Protein AF-A0A1H3R1T9-F1 (afdb_monomer)

Nearest PDB structures (foldseek):
  7zrz-assembly1_AP1  TM=3.290E-01  e=3.024E-01  Homo sapiens
  5iwe-assembly1_A-2  TM=3.105E-01  e=9.163E-01  Pseudomonas fluorescens
  1fw6-assembly1_B  TM=5.362E-01  e=6.074E+00  Thermus aquaticus
  8hmz-assembly1_B  TM=3.504E-01  e=2.964E+00  Homo sapiens
  8hmy-assembly1_B  TM=3.450E-01  e=3.164E+00  Homo sapiens

Foldseek 3Di:
DDQDDDWEWEWDAPPPQAIFTATPNRTDPDHDNYRVVRQVVQVVVQVVSCVVPVGKYWYWYQDPVRDIDTQEIDHDPVVVVVVVVVCVVPDDPPHYDDPDDDPDPDDDD

Sequence (109 aa):
MVTPPGAVYDVVNHGSLGWRIRLNDEDEPRYFPNREGCVAEAAARARHQHALTGQPTEVWAPGYDGVRQCVVRYMKPSDLDELLRRGTSHFQLLGVSYADGPLFLNAQG

Radius of gyration: 15.88 Å; Cα contacts (8 Å, |Δi|>4): 161; chains: 1; bounding box: 28×39×57 Å

Mean predicted aligned error: 10.98 Å

pLDDT: mean 76.79, std 20.86, range [32.16, 95.5]

Secondary structure (DSSP, 8-state):
-PPP--EEEEEEE-GGG-EEEEETTEEEEEEESSHHHHHHHHHHHHHHHHHHH---EEEEEE-TTS-EEEEEEE--HHHHHHHHHHHTTS---TT---S---S------

Solvent-accessible surface area (backbone atoms only — not comparable to full-atom values): 6581 Å² total; per-residue (Å²): 134,88,78,77,90,41,61,39,32,36,44,44,80,57,68,94,69,25,16,28,47,21,51,72,88,41,76,53,93,62,66,26,90,40,66,66,63,33,48,52,52,41,46,53,49,36,51,49,50,25,73,75,68,70,44,40,18,35,26,33,32,62,42,97,86,65,50,76,38,58,65,38,47,50,66,52,72,70,58,47,54,53,49,51,66,63,35,75,80,55,90,81,83,81,42,82,52,80,93,69,76,75,97,73,85,78,91,83,135

Structure (mmCIF, N/CA/C/O backbone):
data_AF-A0A1H3R1T9-F1
#
_entry.id   AF-A0A1H3R1T9-F1
#
loop_
_atom_site.group_PDB
_atom_site.id
_atom_site.type_symbol
_atom_site.label_atom_id
_atom_site.label_alt_id
_atom_site.label_comp_id
_atom_site.label_asym_id
_atom_site.label_entity_id
_atom_site.label_seq_id
_atom_site.pdbx_PDB_ins_code
_atom_site.Cartn_x
_atom_site.Cartn_y
_atom_site.Cartn_z
_atom_site.occupancy
_atom_site.B_iso_or_equiv
_atom_site.auth_seq_id
_atom_site.auth_comp_id
_atom_site.auth_asym_id
_atom_site.auth_atom_id
_atom_site.pdbx_PDB_model_num
ATOM 1 N N . MET A 1 1 ? -10.706 -18.303 9.552 1.00 32.16 1 MET A N 1
ATOM 2 C CA . MET A 1 1 ? -11.590 -17.118 9.508 1.00 32.16 1 MET A CA 1
ATOM 3 C C . MET A 1 1 ? -10.782 -15.979 8.901 1.00 32.16 1 MET A C 1
ATOM 5 O O . MET A 1 1 ? -9.766 -15.612 9.478 1.00 32.16 1 MET A O 1
ATOM 9 N N . VAL A 1 2 ? -11.151 -15.547 7.693 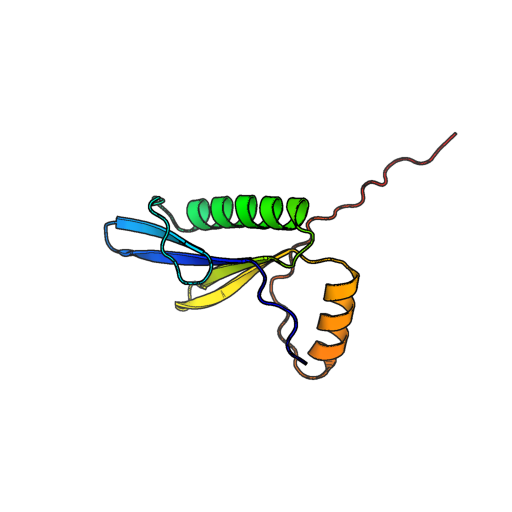1.00 41.09 2 VAL A N 1
ATOM 10 C CA . VAL A 1 2 ? -10.483 -14.499 6.899 1.00 41.09 2 VAL A CA 1
ATOM 11 C C . VAL A 1 2 ? -10.801 -13.135 7.524 1.00 41.09 2 VAL A C 1
ATOM 13 O O . VAL A 1 2 ? -11.971 -12.791 7.655 1.00 41.09 2 VAL A O 1
ATOM 16 N N . THR A 1 3 ? -9.780 -12.405 7.973 1.00 41.78 3 THR A N 1
ATOM 17 C CA . THR A 1 3 ? -9.890 -11.018 8.474 1.00 41.78 3 THR A CA 1
ATOM 18 C C . THR A 1 3 ? -9.976 -10.071 7.255 1.00 41.78 3 THR A C 1
ATOM 20 O O . THR A 1 3 ? -9.376 -10.399 6.231 1.00 41.78 3 THR A O 1
ATOM 23 N N . PRO A 1 4 ? -10.761 -8.972 7.295 1.00 49.16 4 PRO A N 1
ATOM 24 C CA . PRO A 1 4 ? -11.332 -8.339 6.103 1.00 49.16 4 PRO A CA 1
ATOM 25 C C . PRO A 1 4 ? -10.282 -7.677 5.199 1.00 49.16 4 PRO A C 1
ATOM 27 O O . PRO A 1 4 ? -9.251 -7.229 5.705 1.00 49.16 4 PRO A O 1
ATOM 30 N N . PRO A 1 5 ? -10.558 -7.564 3.883 1.00 61.09 5 PRO A N 1
ATOM 31 C CA . PRO A 1 5 ? -9.683 -6.880 2.946 1.00 61.09 5 PRO A CA 1
ATOM 32 C C . PRO A 1 5 ? -9.693 -5.388 3.275 1.00 61.09 5 PRO A C 1
ATOM 34 O O . PRO A 1 5 ? -10.625 -4.651 2.952 1.00 61.09 5 PRO A O 1
ATOM 37 N N . GLY A 1 6 ? -8.656 -4.969 3.989 1.00 71.50 6 GLY A N 1
ATOM 38 C CA . GLY A 1 6 ? -8.288 -3.573 4.111 1.00 71.50 6 GLY A CA 1
ATOM 39 C C . GLY A 1 6 ? -7.939 -2.963 2.755 1.00 71.50 6 GLY A C 1
ATOM 40 O O . GLY A 1 6 ? -7.858 -3.658 1.744 1.00 71.50 6 GLY A O 1
ATOM 41 N N . ALA A 1 7 ? -7.685 -1.657 2.732 1.00 84.88 7 ALA A N 1
ATOM 42 C CA . ALA A 1 7 ? -7.107 -1.037 1.546 1.00 84.88 7 ALA A CA 1
ATOM 43 C C . ALA A 1 7 ? -5.663 -1.534 1.358 1.00 84.88 7 ALA A C 1
ATOM 45 O O . ALA A 1 7 ? -4.823 -1.344 2.245 1.00 84.88 7 ALA A O 1
ATOM 46 N N . VAL A 1 8 ? -5.389 -2.158 0.212 1.00 90.94 8 VAL A N 1
ATOM 47 C CA . VAL A 1 8 ? -4.055 -2.623 -0.181 1.00 90.94 8 VAL A CA 1
ATOM 48 C C . VAL A 1 8 ? -3.501 -1.671 -1.230 1.00 90.94 8 VAL A C 1
ATOM 50 O O . VAL A 1 8 ? -4.031 -1.576 -2.336 1.00 90.94 8 VAL A O 1
ATOM 53 N N . TYR A 1 9 ? -2.430 -0.972 -0.870 1.00 92.56 9 TYR A N 1
ATOM 54 C CA . TYR A 1 9 ? -1.690 -0.082 -1.753 1.00 92.56 9 TYR A CA 1
ATOM 55 C C . TYR A 1 9 ? -0.444 -0.802 -2.270 1.00 92.56 9 TYR A C 1
ATOM 57 O O . TYR A 1 9 ? 0.545 -0.974 -1.561 1.00 92.56 9 TYR A O 1
ATOM 65 N N . ASP A 1 10 ? -0.489 -1.205 -3.526 1.00 94.06 10 ASP A N 1
ATOM 66 C CA . ASP A 1 10 ? 0.602 -1.826 -4.259 1.00 94.06 10 ASP A CA 1
ATOM 67 C C . ASP A 1 10 ? 1.458 -0.762 -4.954 1.00 94.06 10 ASP A C 1
ATOM 69 O O . ASP A 1 10 ? 0.984 -0.005 -5.796 1.00 94.06 10 ASP A O 1
ATOM 73 N N . VAL A 1 11 ? 2.754 -0.736 -4.665 1.00 93.75 11 VAL A N 1
ATOM 74 C CA . VAL A 1 11 ? 3.735 0.060 -5.404 1.00 93.75 11 VAL A CA 1
ATOM 75 C C . VAL A 1 11 ? 4.283 -0.777 -6.551 1.00 93.75 11 VAL A C 1
ATOM 77 O O . VAL A 1 11 ? 4.950 -1.790 -6.341 1.00 93.75 11 VAL A O 1
ATOM 80 N N . VAL A 1 12 ? 4.027 -0.339 -7.779 1.00 93.19 12 VAL A N 1
ATOM 81 C CA . VAL A 1 12 ? 4.382 -1.054 -9.009 1.00 93.19 12 VAL A CA 1
ATOM 82 C C . VAL A 1 12 ? 5.302 -0.220 -9.898 1.00 93.19 12 VAL A C 1
ATOM 84 O O . VAL A 1 12 ? 5.211 1.006 -9.945 1.00 93.19 12 VAL A O 1
ATOM 87 N N . ASN A 1 13 ? 6.203 -0.895 -10.611 1.00 91.19 13 ASN A N 1
ATOM 88 C CA . ASN A 1 13 ? 7.088 -0.282 -11.599 1.00 91.19 13 ASN A CA 1
ATOM 89 C C . ASN A 1 13 ? 6.494 -0.475 -13.006 1.00 91.19 13 ASN A C 1
ATOM 91 O O . ASN A 1 13 ? 6.163 -1.595 -13.388 1.00 91.19 13 ASN A O 1
ATOM 95 N N . HIS A 1 14 ? 6.370 0.614 -13.764 1.00 90.06 14 HIS A N 1
ATOM 96 C CA . HIS A 1 14 ? 5.851 0.669 -15.135 1.00 90.06 14 HIS A CA 1
ATOM 97 C C . HIS A 1 14 ? 6.940 1.008 -16.168 1.00 90.06 14 HIS A C 1
ATOM 99 O O . HIS A 1 14 ? 6.693 1.678 -17.174 1.00 90.06 14 HIS A O 1
ATOM 105 N N . GLY A 1 15 ? 8.168 0.551 -15.928 1.00 87.00 15 GLY A N 1
ATOM 106 C CA . GLY A 1 15 ? 9.305 0.754 -16.817 1.00 87.00 15 GLY A CA 1
ATOM 107 C C . GLY A 1 15 ? 9.597 2.238 -17.026 1.00 87.00 15 GLY A C 1
ATOM 108 O O . GLY A 1 15 ? 9.826 2.980 -16.071 1.00 87.00 15 GLY A O 1
ATOM 109 N N . SER A 1 16 ? 9.562 2.684 -18.284 1.00 86.94 16 SER A N 1
ATOM 110 C CA . SER A 1 16 ? 9.865 4.069 -18.672 1.00 86.94 16 SER A CA 1
ATOM 111 C C . SER A 1 16 ? 8.866 5.104 -18.150 1.00 86.94 16 SER A C 1
ATOM 113 O O . SER A 1 16 ? 9.185 6.288 -18.137 1.00 86.94 16 SER A O 1
ATOM 115 N N . LEU A 1 17 ? 7.669 4.684 -17.725 1.00 84.19 17 LEU A N 1
ATOM 116 C CA . LEU A 1 17 ? 6.670 5.578 -17.126 1.00 84.19 17 LEU A CA 1
ATOM 117 C C . LEU A 1 17 ? 6.939 5.848 -15.636 1.00 84.19 17 LEU A C 1
ATOM 119 O O . LEU A 1 17 ? 6.335 6.746 -15.056 1.00 84.19 17 LEU A O 1
ATOM 123 N N . GLY A 1 18 ? 7.855 5.097 -15.017 1.00 92.06 18 GLY A N 1
ATOM 124 C CA . GLY A 1 18 ? 8.210 5.233 -13.609 1.00 92.06 18 GLY A CA 1
ATOM 125 C C . GLY A 1 18 ? 7.378 4.342 -12.689 1.00 92.06 18 GLY A C 1
ATOM 126 O O . GLY A 1 18 ? 6.975 3.237 -13.048 1.00 92.06 18 GLY A O 1
ATOM 127 N N . TRP A 1 19 ? 7.163 4.809 -11.465 1.00 94.44 19 TRP A N 1
ATOM 128 C CA . TRP A 1 19 ? 6.508 4.079 -10.382 1.00 94.44 19 T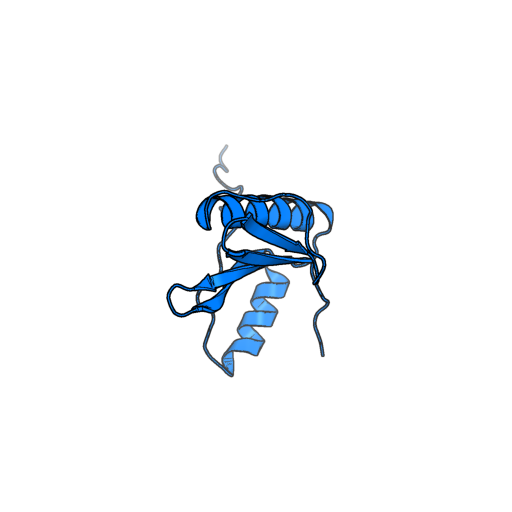RP A CA 1
ATOM 129 C C . TRP A 1 19 ? 5.068 4.527 -10.199 1.00 94.44 19 TRP A C 1
ATOM 131 O O . TRP A 1 19 ? 4.720 5.654 -10.532 1.00 94.44 19 TRP A O 1
ATOM 141 N N . ARG A 1 20 ? 4.218 3.661 -9.658 1.00 94.69 20 ARG A N 1
ATOM 142 C CA . ARG A 1 20 ? 2.789 3.936 -9.521 1.00 94.69 20 ARG A CA 1
ATOM 143 C C . ARG A 1 20 ? 2.183 3.193 -8.347 1.00 94.69 20 ARG A C 1
ATOM 145 O O . ARG A 1 20 ? 2.725 2.177 -7.920 1.00 94.69 20 ARG A O 1
ATOM 152 N N . ILE A 1 21 ? 1.071 3.719 -7.850 1.00 95.44 21 ILE A N 1
ATOM 153 C CA . ILE A 1 21 ? 0.263 3.092 -6.811 1.00 95.44 21 ILE A CA 1
ATOM 154 C C . ILE A 1 21 ? -0.897 2.362 -7.484 1.00 95.44 21 ILE A C 1
ATOM 156 O O . ILE A 1 21 ? -1.523 2.881 -8.407 1.00 95.44 21 ILE A O 1
ATOM 160 N N . ARG A 1 22 ? -1.181 1.160 -7.012 1.00 94.25 22 ARG A N 1
ATOM 161 C CA . ARG A 1 22 ? -2.356 0.372 -7.346 1.00 94.25 22 ARG A CA 1
ATOM 162 C C . ARG A 1 22 ? -3.131 0.137 -6.059 1.00 94.25 22 ARG A C 1
ATOM 164 O O . ARG A 1 22 ? -2.560 -0.336 -5.086 1.00 94.25 22 ARG A O 1
ATOM 171 N N . LEU A 1 23 ? -4.401 0.504 -6.029 1.00 91.56 23 LEU A N 1
ATOM 172 C CA . LEU A 1 23 ? -5.264 0.332 -4.868 1.00 91.56 23 LEU A CA 1
ATOM 173 C C . LEU A 1 23 ? -6.223 -0.822 -5.146 1.00 91.56 23 LEU A C 1
ATOM 175 O O . LEU A 1 23 ? -7.021 -0.723 -6.068 1.00 91.56 23 LEU A O 1
ATOM 179 N N . ASN A 1 24 ? -6.167 -1.895 -4.355 1.00 88.62 24 ASN A N 1
ATOM 180 C CA . ASN A 1 24 ? -7.050 -3.063 -4.505 1.00 88.62 24 ASN A CA 1
ATOM 181 C C . ASN A 1 24 ? -7.124 -3.577 -5.957 1.00 88.62 24 ASN A C 1
ATOM 183 O O . ASN A 1 24 ? -8.202 -3.734 -6.520 1.00 88.62 24 ASN A O 1
ATOM 187 N N . ASP A 1 25 ? -5.959 -3.788 -6.566 1.00 83.69 25 ASP A N 1
ATOM 188 C CA . ASP A 1 25 ? -5.786 -4.202 -7.963 1.00 83.69 25 ASP A CA 1
ATOM 189 C C . ASP A 1 25 ? -6.140 -3.169 -9.050 1.00 83.69 25 ASP A C 1
ATOM 191 O O . ASP A 1 25 ? -5.888 -3.414 -10.232 1.00 83.69 25 ASP A O 1
ATOM 195 N N . GLU A 1 26 ? -6.599 -1.974 -8.675 1.00 87.31 26 GLU A N 1
ATOM 196 C CA . GLU A 1 26 ? -6.871 -0.884 -9.610 1.00 87.31 26 GLU A CA 1
ATOM 197 C C . GLU A 1 26 ? -5.701 0.091 -9.704 1.00 87.31 26 GLU A C 1
ATOM 199 O O . GLU A 1 26 ? -5.225 0.659 -8.720 1.00 87.31 26 GLU A O 1
ATOM 204 N N . ASP A 1 27 ? -5.218 0.287 -10.924 1.00 88.50 27 ASP A N 1
ATOM 205 C CA . ASP A 1 27 ? -4.106 1.177 -11.201 1.00 88.50 27 ASP A CA 1
ATOM 206 C C . ASP A 1 27 ? -4.518 2.651 -11.097 1.00 88.50 27 ASP A C 1
ATOM 208 O O . ASP A 1 27 ? -5.393 3.124 -11.826 1.00 88.50 27 ASP A O 1
ATOM 212 N N . GLU A 1 28 ? -3.823 3.420 -10.261 1.00 89.31 28 GLU A N 1
ATOM 213 C CA . GLU A 1 28 ? -4.062 4.856 -10.185 1.00 89.31 28 GLU A CA 1
ATOM 214 C C . GLU A 1 28 ? -3.476 5.611 -11.394 1.00 89.31 28 GLU A C 1
ATOM 216 O O . GLU A 1 28 ? -2.558 5.131 -12.060 1.00 89.31 28 GLU A O 1
ATOM 221 N N . PRO A 1 29 ? -3.949 6.833 -11.698 1.00 85.62 29 PRO A N 1
ATOM 222 C CA . PRO A 1 29 ? -3.442 7.604 -12.835 1.00 85.62 29 PRO A CA 1
ATOM 223 C C . PRO A 1 29 ? -2.071 8.262 -12.592 1.00 85.62 29 PRO A C 1
ATOM 225 O O . PRO A 1 29 ? -1.416 8.678 -13.548 1.00 85.62 29 PRO A O 1
ATOM 228 N N . ARG A 1 30 ? -1.632 8.411 -11.334 1.00 92.06 30 ARG A N 1
ATOM 229 C CA . ARG A 1 30 ? -0.440 9.201 -10.983 1.00 92.06 30 ARG A CA 1
ATOM 230 C C . ARG A 1 30 ? 0.837 8.365 -11.020 1.00 92.06 30 ARG A C 1
ATOM 232 O O . ARG A 1 30 ? 0.939 7.356 -10.329 1.00 92.06 30 ARG A O 1
ATOM 239 N N . TYR A 1 31 ? 1.839 8.862 -11.741 1.00 93.81 31 TYR A N 1
ATOM 240 C CA . TYR A 1 31 ? 3.187 8.297 -11.764 1.00 93.81 31 TYR A CA 1
ATOM 241 C C . TYR A 1 31 ? 4.146 9.050 -10.834 1.00 93.81 31 TYR A C 1
ATOM 243 O O . TYR A 1 31 ? 3.991 10.246 -10.575 1.00 93.81 31 TYR A O 1
ATOM 251 N N . PHE A 1 32 ? 5.163 8.335 -10.364 1.00 93.69 32 PHE A N 1
ATOM 252 C CA . PHE A 1 32 ? 6.222 8.795 -9.478 1.00 93.69 32 PHE A CA 1
ATOM 253 C C . PHE A 1 32 ? 7.587 8.494 -10.110 1.00 93.69 32 PHE A C 1
ATOM 255 O O . PHE A 1 32 ? 7.767 7.442 -10.724 1.00 93.69 32 PHE A O 1
ATOM 262 N N . PRO A 1 33 ? 8.581 9.380 -9.949 1.00 91.81 33 PRO A N 1
ATOM 263 C CA . PRO A 1 33 ? 9.887 9.212 -10.587 1.00 91.81 33 PRO A CA 1
ATOM 264 C C . PRO A 1 33 ? 10.732 8.091 -9.963 1.00 91.81 33 PRO A C 1
ATOM 266 O O . PRO A 1 33 ? 11.608 7.544 -10.626 1.00 91.81 33 PRO A O 1
ATOM 269 N N . ASN A 1 34 ? 10.493 7.739 -8.697 1.00 93.12 34 ASN A N 1
ATOM 270 C CA . ASN A 1 34 ? 11.258 6.729 -7.966 1.00 93.12 34 ASN A CA 1
ATOM 271 C C . ASN A 1 34 ? 10.370 5.908 -7.016 1.00 93.12 34 ASN A C 1
ATOM 273 O O . ASN A 1 34 ? 9.221 6.266 -6.733 1.00 93.12 34 ASN A O 1
ATOM 277 N N . ARG A 1 35 ? 10.924 4.786 -6.542 1.00 92.25 35 ARG A N 1
ATOM 278 C CA . ARG A 1 35 ? 10.243 3.839 -5.653 1.00 92.25 35 ARG A CA 1
ATOM 279 C C . ARG A 1 35 ? 9.925 4.486 -4.316 1.00 92.25 35 ARG A C 1
ATOM 281 O O . ARG A 1 35 ? 8.822 4.325 -3.810 1.00 92.25 35 ARG A O 1
ATOM 288 N N . GLU A 1 36 ? 10.884 5.212 -3.753 1.00 92.88 36 GLU A N 1
ATOM 289 C CA . GLU A 1 36 ? 10.808 5.796 -2.416 1.00 92.88 36 GLU A CA 1
ATOM 290 C C . GLU A 1 36 ? 9.665 6.807 -2.316 1.00 92.88 36 GLU A C 1
ATOM 292 O O . GLU A 1 36 ? 8.873 6.747 -1.379 1.00 92.88 36 GLU A O 1
ATOM 297 N N . GLY A 1 37 ? 9.528 7.690 -3.307 1.00 93.50 37 GLY A N 1
ATOM 298 C CA . GLY A 1 37 ? 8.447 8.670 -3.371 1.00 93.50 37 GLY A CA 1
ATOM 299 C C . GLY A 1 37 ? 7.079 8.018 -3.550 1.00 93.50 37 GLY A C 1
ATOM 300 O O . GLY A 1 37 ? 6.111 8.445 -2.926 1.00 93.50 37 GLY A O 1
ATOM 301 N N . CYS A 1 38 ? 7.007 6.947 -4.344 1.00 94.56 38 CYS A N 1
ATOM 302 C CA . CYS A 1 38 ? 5.780 6.173 -4.519 1.00 94.56 38 CYS A CA 1
ATOM 303 C C . CYS A 1 38 ? 5.359 5.470 -3.216 1.00 94.56 38 CYS A C 1
ATOM 305 O O . CYS A 1 38 ? 4.204 5.556 -2.806 1.00 94.56 38 CYS A O 1
ATOM 307 N N . VAL A 1 39 ? 6.313 4.839 -2.519 1.00 94.12 39 VAL A N 1
ATOM 308 C CA . VAL A 1 39 ? 6.092 4.209 -1.206 1.00 94.12 39 VAL A CA 1
ATOM 309 C C . VAL A 1 39 ? 5.669 5.241 -0.163 1.00 94.12 39 VAL A C 1
ATOM 311 O O . VAL A 1 39 ? 4.736 4.982 0.591 1.00 94.12 39 VAL A O 1
ATOM 314 N N . ALA A 1 40 ? 6.320 6.405 -0.114 1.00 93.44 40 ALA A N 1
ATOM 315 C CA . ALA A 1 40 ? 5.989 7.459 0.842 1.00 93.44 40 ALA A CA 1
ATOM 316 C C . ALA A 1 40 ? 4.559 7.986 0.642 1.00 93.44 40 ALA A C 1
ATOM 318 O O . ALA A 1 40 ? 3.819 8.144 1.613 1.00 93.44 40 ALA A O 1
ATOM 319 N N . GLU A 1 41 ? 4.145 8.206 -0.608 1.00 95.50 41 GLU A N 1
ATOM 320 C CA . GLU A 1 41 ? 2.769 8.594 -0.921 1.00 95.50 41 GLU A CA 1
ATOM 321 C C . GLU A 1 41 ? 1.776 7.477 -0.560 1.00 95.50 41 GLU A C 1
ATOM 323 O O . GLU A 1 41 ? 0.765 7.747 0.092 1.00 95.50 41 GLU A O 1
ATOM 328 N N . ALA A 1 42 ? 2.065 6.225 -0.932 1.00 94.12 42 ALA A N 1
ATOM 329 C CA . ALA A 1 42 ? 1.221 5.082 -0.588 1.00 94.12 42 ALA A CA 1
ATOM 330 C C . ALA A 1 42 ? 1.051 4.947 0.933 1.00 94.12 42 ALA A C 1
ATOM 332 O O . ALA A 1 42 ? -0.063 4.762 1.415 1.00 94.12 42 ALA A O 1
ATOM 333 N N . ALA A 1 43 ? 2.128 5.131 1.701 1.00 94.12 43 ALA A N 1
ATOM 334 C CA . ALA A 1 43 ? 2.099 5.123 3.159 1.00 94.12 43 ALA A CA 1
ATOM 335 C C . ALA A 1 43 ? 1.274 6.280 3.736 1.00 94.12 43 ALA A C 1
ATOM 337 O O . ALA A 1 43 ? 0.462 6.060 4.634 1.00 94.12 43 ALA A O 1
ATOM 338 N N . ALA A 1 44 ? 1.416 7.499 3.206 1.00 94.00 44 ALA A N 1
ATOM 339 C CA . ALA A 1 44 ? 0.614 8.640 3.642 1.00 94.00 44 ALA A CA 1
ATOM 340 C C . ALA A 1 44 ? -0.891 8.399 3.423 1.00 94.00 44 ALA A C 1
ATOM 342 O O . ALA A 1 44 ? -1.703 8.686 4.307 1.00 94.00 44 ALA A O 1
ATOM 343 N N . ARG A 1 45 ? -1.262 7.815 2.279 1.00 93.00 45 ARG A N 1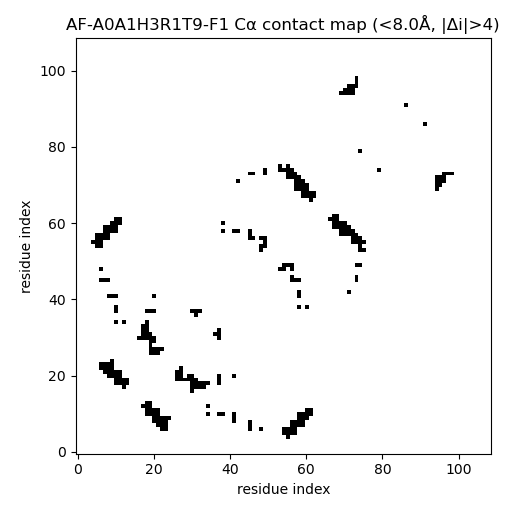
ATOM 344 C CA . ARG A 1 45 ? -2.655 7.481 1.951 1.00 93.00 45 ARG A CA 1
ATOM 345 C C . ARG A 1 45 ? -3.193 6.334 2.787 1.00 93.00 45 ARG A C 1
ATOM 347 O O . ARG A 1 45 ? -4.280 6.466 3.338 1.00 93.00 45 ARG A O 1
ATOM 354 N N . ALA A 1 46 ? -2.419 5.265 2.946 1.00 91.62 46 ALA A N 1
ATOM 355 C CA . ALA A 1 46 ? -2.770 4.146 3.811 1.00 91.62 46 ALA A CA 1
ATOM 356 C C . ALA A 1 46 ? -3.011 4.621 5.253 1.00 91.62 46 ALA A C 1
ATOM 358 O O . ALA A 1 46 ? -4.045 4.313 5.844 1.00 91.62 46 ALA A O 1
ATOM 359 N N . ARG A 1 47 ? -2.132 5.481 5.784 1.00 92.94 47 ARG A N 1
ATOM 360 C CA . ARG A 1 47 ? -2.306 6.091 7.109 1.00 92.94 47 ARG A CA 1
ATOM 361 C C . ARG A 1 47 ? -3.602 6.890 7.201 1.00 92.94 47 ARG A C 1
ATOM 363 O O . ARG A 1 47 ? -4.336 6.746 8.175 1.00 92.94 47 ARG A O 1
ATOM 370 N N . HIS A 1 48 ? -3.873 7.742 6.214 1.00 91.62 48 HIS A N 1
ATOM 371 C CA . HIS A 1 48 ? -5.084 8.559 6.196 1.00 91.62 48 HIS A CA 1
ATOM 372 C C . HIS A 1 48 ? -6.349 7.693 6.131 1.00 91.62 48 HIS A C 1
ATOM 374 O O . HIS A 1 48 ? -7.274 7.893 6.914 1.00 91.62 48 HIS A O 1
ATOM 380 N N . GLN A 1 49 ? -6.355 6.677 5.270 1.00 90.12 49 GLN A N 1
ATOM 381 C CA . GLN A 1 49 ? -7.455 5.727 5.132 1.00 90.12 49 GLN A CA 1
ATOM 382 C C . GLN A 1 49 ? -7.700 4.944 6.427 1.00 90.12 49 GLN A C 1
ATOM 384 O O . GLN A 1 49 ? -8.849 4.786 6.846 1.00 90.12 49 GLN A O 1
ATOM 389 N N . HIS A 1 50 ? -6.635 4.497 7.098 1.00 91.25 50 HIS A N 1
ATOM 390 C CA . HIS A 1 50 ? -6.736 3.857 8.407 1.00 91.25 50 HIS A CA 1
ATOM 391 C C . HIS A 1 50 ? -7.319 4.808 9.457 1.00 91.25 50 HIS A C 1
ATOM 393 O O . HIS A 1 50 ? -8.242 4.431 10.172 1.00 91.25 50 HIS A O 1
ATOM 399 N N . ALA A 1 51 ? -6.841 6.054 9.516 1.00 88.69 51 ALA A N 1
ATOM 400 C CA . ALA A 1 51 ? -7.342 7.051 10.459 1.00 88.69 51 ALA A CA 1
ATOM 401 C C . ALA A 1 51 ? -8.832 7.376 10.244 1.00 88.69 51 ALA A C 1
ATOM 403 O O . ALA A 1 51 ? -9.557 7.587 11.212 1.00 88.69 51 ALA A O 1
ATOM 404 N N . LEU A 1 52 ? -9.298 7.389 8.990 1.00 89.94 52 LEU A N 1
ATOM 405 C CA . LEU A 1 52 ? -10.697 7.655 8.648 1.00 89.94 52 LEU A CA 1
ATOM 406 C C . LEU A 1 52 ? -11.628 6.472 8.932 1.00 89.94 52 LEU A C 1
ATOM 408 O O . LEU A 1 52 ? -12.745 6.660 9.405 1.00 89.94 52 LEU A O 1
ATOM 412 N N . THR A 1 53 ? -11.199 5.255 8.597 1.00 88.44 53 THR A N 1
ATOM 413 C CA . THR A 1 53 ? -12.083 4.075 8.580 1.00 88.44 53 THR A CA 1
ATOM 414 C C . THR A 1 53 ? -11.890 3.154 9.781 1.00 88.44 53 THR A C 1
ATOM 416 O O . THR A 1 53 ? -12.735 2.303 10.061 1.00 88.44 53 THR A O 1
ATOM 419 N N . GLY A 1 54 ? -10.751 3.267 10.466 1.00 86.00 54 GLY A N 1
ATOM 420 C CA . GLY A 1 54 ? -10.293 2.312 11.468 1.00 86.00 54 GLY A CA 1
ATOM 421 C C . GLY A 1 54 ? -10.030 0.908 10.915 1.00 86.00 54 GLY A C 1
ATOM 422 O O . GLY A 1 54 ? -9.803 -0.002 11.712 1.00 86.00 54 GLY A O 1
ATOM 423 N N . GLN A 1 55 ? -10.092 0.702 9.594 1.00 87.56 55 GLN A N 1
ATOM 424 C CA . GLN A 1 55 ? -9.826 -0.588 8.960 1.00 87.56 55 GLN A CA 1
ATOM 425 C C . GLN A 1 55 ? -8.323 -0.772 8.740 1.00 87.56 55 GLN A C 1
ATOM 427 O O . GLN A 1 55 ? -7.624 0.222 8.512 1.00 87.56 55 GLN A O 1
ATOM 432 N N . PRO A 1 56 ? -7.801 -2.008 8.788 1.00 87.62 56 PRO A N 1
ATOM 433 C CA . PRO A 1 56 ? -6.412 -2.270 8.443 1.00 87.62 56 PRO A CA 1
ATOM 434 C C . PRO A 1 56 ? -6.078 -1.754 7.040 1.00 87.62 56 PRO A C 1
ATOM 436 O O . PRO A 1 56 ? -6.915 -1.787 6.139 1.00 87.62 56 PRO A O 1
ATOM 439 N N . THR A 1 57 ? -4.856 -1.273 6.849 1.00 90.88 57 THR A N 1
ATOM 440 C CA . THR A 1 57 ? -4.353 -0.880 5.528 1.00 90.88 57 THR A CA 1
ATOM 441 C C . THR A 1 57 ? -2.912 -1.326 5.373 1.00 90.88 57 THR A C 1
ATOM 443 O O . THR A 1 57 ? -2.153 -1.385 6.345 1.00 90.88 57 THR A O 1
ATOM 446 N N . GLU A 1 58 ? -2.535 -1.664 4.147 1.00 91.94 58 GLU A N 1
ATOM 447 C CA . GLU A 1 58 ? -1.228 -2.236 3.847 1.00 91.94 58 GLU A CA 1
ATOM 448 C C . GLU A 1 58 ? -0.592 -1.531 2.663 1.00 91.94 58 GLU A C 1
ATOM 450 O O . GLU A 1 58 ? -1.272 -1.163 1.707 1.00 91.94 58 GLU A O 1
ATOM 455 N N . VAL A 1 59 ? 0.727 -1.383 2.722 1.00 92.94 59 VAL A N 1
ATOM 456 C CA . VAL A 1 59 ? 1.538 -0.941 1.595 1.00 92.94 59 VAL A CA 1
ATOM 457 C C . VAL A 1 59 ? 2.497 -2.055 1.234 1.00 92.94 59 VAL A C 1
ATOM 459 O O . VAL A 1 59 ? 3.323 -2.480 2.048 1.00 92.94 59 VAL A O 1
ATOM 462 N N . TRP A 1 60 ? 2.410 -2.491 -0.012 1.00 93.50 60 TRP A N 1
ATOM 463 C CA . TRP A 1 60 ? 3.258 -3.519 -0.583 1.00 93.50 60 TRP A CA 1
ATOM 464 C C . TRP A 1 60 ? 4.150 -2.902 -1.643 1.00 93.50 60 TRP A C 1
ATOM 466 O O . TRP A 1 60 ? 3.721 -2.073 -2.438 1.00 93.50 60 TRP A O 1
ATOM 476 N N . ALA A 1 61 ? 5.415 -3.296 -1.656 1.00 92.81 61 ALA A N 1
ATOM 477 C CA . ALA A 1 61 ? 6.362 -2.839 -2.658 1.00 92.81 61 ALA A CA 1
ATOM 478 C C . ALA A 1 61 ? 7.316 -3.977 -3.033 1.00 92.81 61 ALA A C 1
ATOM 480 O O . ALA A 1 61 ? 7.602 -4.839 -2.197 1.00 92.81 61 ALA A O 1
ATOM 481 N N . PRO A 1 62 ? 7.851 -3.996 -4.265 1.00 90.38 62 PRO A N 1
ATOM 482 C CA . PRO A 1 62 ? 8.921 -4.916 -4.616 1.00 90.38 62 PRO A CA 1
ATOM 483 C C . PRO A 1 62 ? 10.153 -4.617 -3.757 1.00 90.38 62 PRO A C 1
ATOM 485 O O . PRO A 1 62 ? 10.555 -3.455 -3.615 1.00 90.38 62 PRO A O 1
ATOM 488 N N . GLY A 1 63 ? 10.725 -5.655 -3.156 1.00 85.75 63 GLY A N 1
ATOM 489 C CA . GLY A 1 63 ? 12.042 -5.635 -2.537 1.00 85.75 63 GLY A CA 1
ATOM 490 C C . GLY A 1 63 ? 13.151 -5.554 -3.587 1.00 85.75 63 GLY A C 1
ATOM 491 O O . GLY A 1 63 ? 12.903 -5.633 -4.792 1.00 85.75 63 GLY A O 1
ATOM 492 N N . TYR A 1 64 ? 14.395 -5.393 -3.132 1.00 79.00 64 TYR A N 1
ATOM 493 C CA . TYR 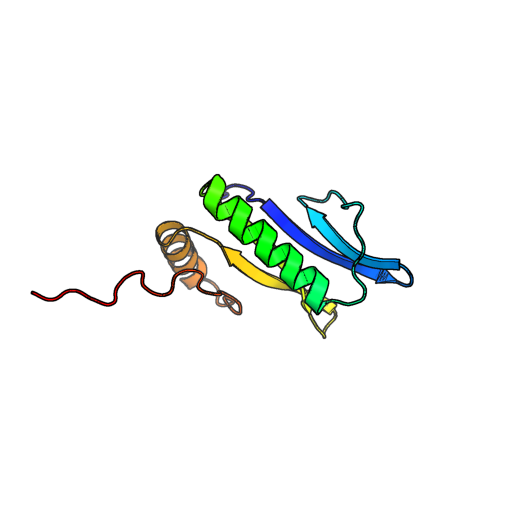A 1 64 ? 15.568 -5.386 -4.017 1.00 79.00 64 TYR A CA 1
ATOM 494 C C . TYR A 1 64 ? 15.799 -6.734 -4.719 1.00 79.00 64 TYR A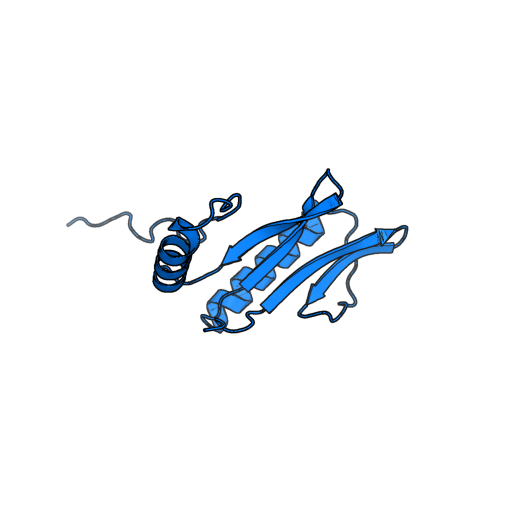 C 1
ATOM 496 O O . TYR A 1 64 ? 16.400 -6.780 -5.785 1.00 79.00 64 TYR A O 1
ATOM 504 N N . ASP A 1 65 ? 15.292 -7.815 -4.131 1.00 84.62 65 ASP A N 1
ATOM 505 C CA . ASP A 1 65 ? 15.264 -9.177 -4.668 1.00 84.62 65 ASP A CA 1
ATOM 506 C C . ASP A 1 65 ? 14.112 -9.414 -5.665 1.00 84.62 65 ASP A C 1
ATOM 508 O O . ASP A 1 65 ? 13.961 -10.513 -6.193 1.00 84.62 65 ASP A O 1
ATOM 512 N N . GLY A 1 66 ? 13.281 -8.396 -5.918 1.00 76.44 66 GLY A N 1
ATOM 513 C CA . GLY A 1 66 ? 12.083 -8.496 -6.751 1.00 76.44 66 GLY A CA 1
ATOM 514 C C . GLY A 1 66 ? 10.897 -9.17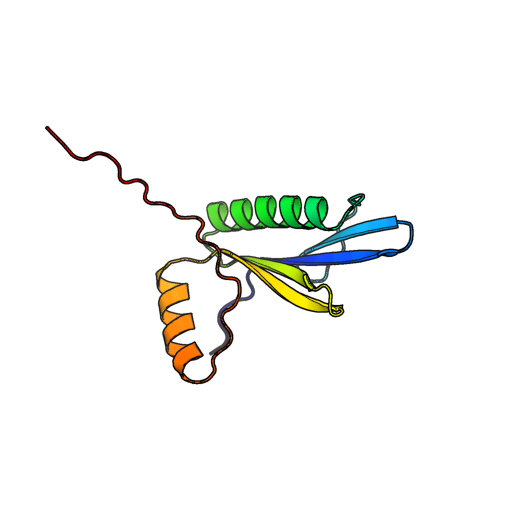1 -6.057 1.00 76.44 66 GLY A C 1
ATOM 515 O O . GLY A 1 66 ? 9.807 -9.217 -6.631 1.00 76.44 66 GLY A O 1
ATOM 516 N N . VAL A 1 67 ? 11.061 -9.649 -4.820 1.00 85.44 67 VAL A N 1
ATOM 517 C CA . VAL A 1 67 ? 9.978 -10.261 -4.048 1.00 85.44 67 VAL A CA 1
ATOM 518 C C . VAL A 1 67 ? 9.098 -9.155 -3.482 1.00 85.44 67 VAL A C 1
ATOM 520 O O . VAL A 1 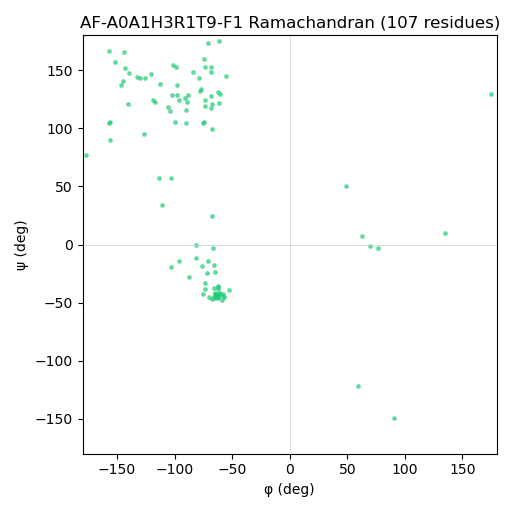67 ? 9.584 -8.177 -2.917 1.00 85.44 67 VAL A O 1
ATOM 523 N N . ARG A 1 68 ? 7.777 -9.283 -3.629 1.00 84.50 68 ARG A N 1
ATOM 524 C CA . ARG A 1 68 ? 6.836 -8.339 -3.017 1.00 84.50 68 ARG A CA 1
ATOM 525 C C . ARG A 1 68 ? 6.847 -8.495 -1.502 1.00 84.50 68 ARG A C 1
ATOM 527 O O . ARG A 1 68 ? 6.660 -9.594 -0.987 1.00 84.50 68 ARG A O 1
ATOM 534 N N . GLN A 1 69 ? 7.027 -7.383 -0.802 1.00 88.88 69 GLN A N 1
ATOM 535 C CA . GLN A 1 69 ? 7.084 -7.344 0.654 1.00 88.88 69 GLN A CA 1
ATOM 536 C C . GLN A 1 69 ? 6.138 -6.266 1.184 1.00 88.88 69 GLN A C 1
ATOM 538 O O . GLN A 1 69 ? 5.993 -5.195 0.585 1.00 88.88 69 GLN A O 1
ATOM 543 N N . CYS A 1 70 ? 5.500 -6.552 2.317 1.00 89.19 70 CYS A N 1
ATOM 544 C CA . CYS A 1 70 ? 4.702 -5.581 3.053 1.00 89.19 70 CYS A CA 1
ATOM 545 C C . CYS A 1 70 ? 5.660 -4.615 3.756 1.00 89.19 70 CYS A C 1
ATOM 547 O O . CYS A 1 70 ? 6.305 -4.983 4.735 1.00 89.19 70 CYS A O 1
ATOM 549 N N . VAL A 1 71 ? 5.778 -3.390 3.245 1.00 90.62 71 VAL A N 1
ATOM 550 C CA . VAL A 1 71 ? 6.713 -2.386 3.779 1.00 90.62 71 VAL A CA 1
ATOM 551 C C . VAL A 1 71 ? 6.108 -1.571 4.915 1.00 90.62 71 VAL A C 1
ATOM 553 O O . VAL A 1 71 ? 6.837 -1.092 5.779 1.00 90.62 71 VAL A O 1
ATOM 556 N N . VAL A 1 72 ? 4.782 -1.406 4.918 1.00 89.81 72 VAL A N 1
ATOM 557 C CA . VAL A 1 72 ? 4.040 -0.700 5.967 1.00 89.81 72 VAL A CA 1
ATOM 558 C C . VAL A 1 72 ? 2.696 -1.386 6.171 1.00 89.81 72 VAL A C 1
ATOM 560 O O . VAL A 1 72 ? 2.040 -1.779 5.208 1.00 89.81 72 VAL A O 1
ATOM 563 N N . ARG A 1 73 ? 2.265 -1.492 7.428 1.00 90.50 73 ARG A N 1
ATOM 564 C CA . ARG A 1 73 ? 0.942 -1.991 7.794 1.00 90.50 73 ARG A CA 1
ATOM 565 C C . ARG A 1 73 ? 0.380 -1.165 8.944 1.00 90.50 73 ARG A C 1
ATOM 567 O O 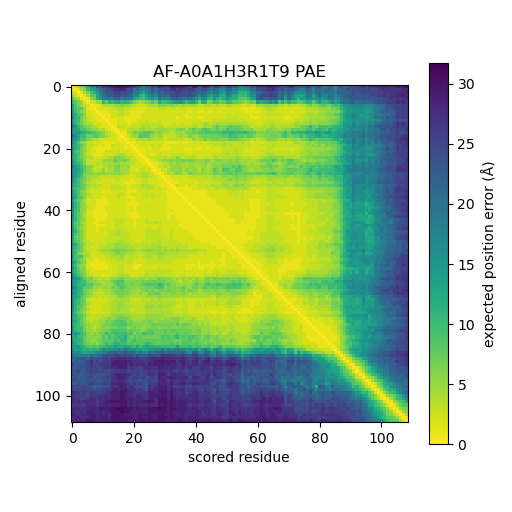. ARG A 1 73 ? 0.983 -1.130 10.012 1.00 90.50 73 ARG A O 1
ATOM 574 N N . TYR A 1 74 ? -0.773 -0.538 8.730 1.00 89.25 74 TYR A N 1
ATOM 575 C CA . TYR A 1 74 ? -1.516 0.174 9.768 1.00 89.25 74 TYR A CA 1
ATOM 576 C C . TYR A 1 74 ? -2.690 -0.682 10.234 1.00 89.25 74 TYR A C 1
ATOM 578 O O . TYR A 1 74 ? -3.464 -1.179 9.416 1.00 89.25 74 TYR A O 1
ATOM 586 N N . MET A 1 75 ? -2.820 -0.868 11.544 1.00 88.94 75 MET A N 1
ATOM 587 C CA . MET A 1 75 ? -3.881 -1.662 12.163 1.00 88.94 75 MET A CA 1
ATOM 588 C C . MET A 1 75 ? -4.094 -1.233 13.613 1.00 88.94 75 MET A C 1
ATOM 590 O O . MET A 1 75 ? -3.234 -0.571 14.196 1.00 88.94 75 MET A O 1
ATOM 594 N N . LYS A 1 76 ? -5.200 -1.668 14.222 1.00 86.50 76 LYS A N 1
ATOM 595 C CA . LYS A 1 76 ? -5.423 -1.452 15.653 1.00 86.50 76 LYS A CA 1
ATOM 596 C C . LYS A 1 76 ? -4.530 -2.380 16.486 1.00 86.50 76 LYS A C 1
ATOM 598 O O . LYS A 1 76 ? -4.256 -3.499 16.051 1.00 86.50 76 LYS A O 1
ATOM 603 N N . PRO A 1 77 ? -4.168 -1.993 17.722 1.00 84.12 77 PRO A N 1
ATOM 604 C CA . PRO A 1 77 ? -3.409 -2.859 18.626 1.00 84.12 77 PRO A CA 1
ATOM 605 C C . PRO A 1 77 ? -4.045 -4.244 18.829 1.00 84.12 77 PRO A C 1
ATOM 607 O O . PRO A 1 77 ? -3.348 -5.252 18.808 1.00 84.12 77 PRO A O 1
ATOM 610 N N . SER A 1 78 ? -5.378 -4.314 18.925 1.00 83.69 78 SER A N 1
ATOM 611 C CA . SER A 1 78 ? -6.111 -5.582 19.045 1.00 83.69 78 SER A CA 1
ATOM 612 C C . SER A 1 78 ? -5.939 -6.505 17.836 1.00 83.69 78 SER A C 1
ATOM 614 O O . SER A 1 78 ? -5.874 -7.722 17.995 1.00 83.69 78 SER A O 1
ATOM 616 N N . ASP A 1 79 ? -5.861 -5.934 16.630 1.00 81.38 79 ASP A N 1
ATOM 617 C CA . ASP A 1 79 ? -5.673 -6.695 15.393 1.00 81.38 79 ASP A CA 1
ATOM 618 C C . ASP A 1 79 ? -4.233 -7.212 15.297 1.00 81.38 79 ASP A C 1
ATOM 620 O O . ASP A 1 79 ? -4.003 -8.317 14.803 1.00 81.38 79 ASP A O 1
ATOM 624 N N . LEU A 1 80 ? -3.271 -6.444 15.823 1.00 80.19 80 LEU A N 1
ATOM 625 C CA . LEU A 1 80 ? -1.872 -6.855 15.920 1.00 80.19 80 LEU A CA 1
ATOM 626 C C . LEU A 1 80 ? -1.698 -8.005 16.904 1.00 80.19 80 LEU A C 1
ATOM 628 O O . LEU A 1 80 ? -1.043 -8.987 16.566 1.00 80.19 80 LEU A O 1
ATOM 632 N N . ASP A 1 81 ? -2.298 -7.911 18.089 1.00 79.62 81 ASP A N 1
ATOM 633 C CA . ASP A 1 81 ? -2.254 -8.974 19.095 1.00 79.62 81 ASP A CA 1
ATOM 634 C C . ASP A 1 81 ? -2.824 -10.283 18.542 1.00 79.62 81 ASP A C 1
ATOM 636 O O . ASP A 1 81 ? -2.234 -11.352 18.707 1.00 79.62 81 ASP A O 1
ATOM 640 N N . GLU A 1 82 ? -3.954 -10.204 17.840 1.00 78.88 82 GLU A N 1
ATOM 641 C CA . GLU A 1 82 ? -4.560 -11.353 17.173 1.00 78.88 82 GLU A CA 1
ATOM 642 C C . GLU A 1 82 ? -3.642 -11.914 16.076 1.00 78.88 82 GLU A C 1
ATOM 644 O O . GLU A 1 82 ? -3.459 -13.130 15.968 1.00 78.88 82 GLU A O 1
ATOM 649 N N . LEU A 1 83 ? -3.012 -11.043 15.284 1.00 74.62 83 LEU A N 1
ATOM 650 C CA . LEU A 1 83 ? -2.072 -11.445 14.244 1.00 74.62 83 LEU A CA 1
ATOM 651 C C . LEU A 1 83 ? -0.828 -12.116 14.834 1.00 74.62 83 LEU A C 1
ATOM 653 O O . LEU A 1 83 ? -0.405 -13.151 14.326 1.00 74.62 83 LEU A O 1
ATOM 657 N N . LEU A 1 84 ? -0.270 -11.584 15.921 1.00 76.56 84 LEU A N 1
ATOM 658 C CA . LEU A 1 84 ? 0.883 -12.148 16.624 1.00 76.56 84 LEU A CA 1
ATOM 659 C C . LEU A 1 84 ? 0.563 -13.511 17.241 1.00 76.56 84 LEU A C 1
ATOM 661 O O . LEU A 1 84 ? 1.367 -14.436 17.111 1.00 76.56 84 LEU A O 1
ATOM 665 N N . ARG A 1 85 ? -0.621 -13.667 17.849 1.00 75.50 85 ARG 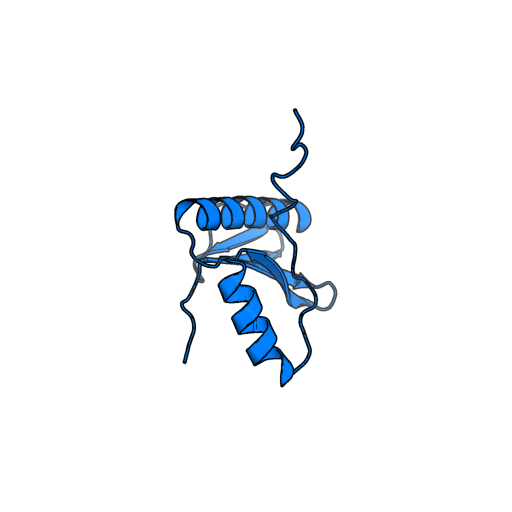A N 1
ATOM 666 C CA . ARG A 1 85 ? -1.101 -14.956 18.382 1.00 75.50 85 ARG A CA 1
ATOM 667 C C . ARG A 1 85 ? -1.272 -16.006 17.288 1.00 75.50 85 ARG A C 1
ATOM 669 O O . ARG A 1 85 ? -0.958 -17.172 17.498 1.00 75.50 85 ARG A O 1
ATOM 676 N N . ARG A 1 86 ? -1.745 -15.606 16.104 1.00 67.38 86 ARG A N 1
ATOM 677 C CA . ARG A 1 86 ? -1.845 -16.502 14.937 1.00 67.38 86 ARG A CA 1
ATOM 678 C C . ARG A 1 86 ? -0.472 -16.795 14.324 1.00 67.38 86 ARG A C 1
ATOM 680 O O . ARG A 1 86 ? -0.197 -17.924 13.927 1.00 67.38 86 ARG A O 1
ATOM 687 N N . GLY A 1 87 ? 0.404 -15.793 14.287 1.00 56.72 87 GLY A N 1
ATOM 688 C CA . GLY A 1 87 ? 1.767 -15.867 13.760 1.00 56.72 87 GLY A CA 1
ATOM 689 C C . GLY A 1 87 ? 2.731 -16.676 14.628 1.00 56.72 87 GLY A C 1
ATOM 690 O O . GLY A 1 87 ? 3.775 -17.098 14.140 1.00 56.72 87 GLY A O 1
ATOM 691 N N . THR A 1 88 ? 2.378 -16.997 15.877 1.00 49.78 88 THR A N 1
ATOM 692 C CA . THR A 1 88 ? 3.206 -17.858 16.743 1.00 49.78 88 THR A CA 1
ATOM 693 C C . THR A 1 88 ? 3.299 -19.310 16.247 1.00 49.78 88 THR A C 1
ATOM 695 O O . THR A 1 88 ? 4.044 -20.101 16.813 1.00 49.78 88 THR A O 1
ATOM 698 N N . SER A 1 89 ? 2.602 -19.664 15.157 1.00 45.88 89 SER A N 1
ATOM 699 C CA . SER A 1 89 ? 2.815 -20.920 14.423 1.00 45.88 89 SER A CA 1
ATOM 700 C C . SER A 1 89 ? 3.748 -20.803 13.204 1.00 45.88 89 SER A C 1
ATOM 702 O O . SER A 1 89 ? 4.180 -21.841 12.716 1.00 45.88 89 SER A O 1
ATOM 704 N N . HIS A 1 90 ? 4.078 -19.604 12.703 1.00 38.38 90 HIS A N 1
ATOM 705 C CA . HIS A 1 90 ? 4.967 -19.384 11.547 1.00 38.38 90 HIS A CA 1
ATOM 706 C C . HIS A 1 90 ? 5.591 -17.973 11.606 1.00 38.38 90 HIS A C 1
ATOM 708 O O . HIS A 1 90 ? 4.939 -16.969 11.324 1.00 38.38 90 HIS A O 1
ATOM 714 N N . PHE A 1 91 ? 6.872 -17.890 11.968 1.00 42.00 91 PHE A N 1
ATOM 715 C CA . PHE A 1 91 ? 7.661 -16.653 11.951 1.00 42.00 91 PHE A CA 1
ATOM 716 C C . PHE A 1 91 ? 7.779 -16.077 10.529 1.00 42.00 91 PHE A C 1
ATOM 718 O O . PHE A 1 91 ? 8.339 -16.746 9.667 1.00 42.00 91 PHE A O 1
ATOM 725 N N . GLN A 1 92 ? 7.326 -14.832 10.321 1.00 41.34 92 GLN A N 1
ATOM 726 C CA . GLN A 1 92 ? 7.847 -13.842 9.354 1.00 41.34 92 GLN A CA 1
ATOM 727 C C . GLN A 1 92 ? 7.076 -12.511 9.517 1.00 41.34 92 GLN A C 1
ATOM 729 O O . GLN A 1 92 ? 6.182 -12.178 8.748 1.00 41.34 92 GLN A O 1
ATOM 734 N N . LEU A 1 93 ? 7.400 -11.740 10.561 1.00 47.22 93 LEU A N 1
ATOM 735 C CA . LEU A 1 93 ? 6.880 -10.379 10.782 1.00 47.22 93 LEU A CA 1
ATOM 736 C C . LEU A 1 93 ? 8.003 -9.343 10.662 1.00 47.22 93 LEU A C 1
ATOM 738 O O . LEU A 1 93 ? 8.288 -8.585 11.585 1.00 47.22 93 LEU A O 1
ATOM 742 N N . LEU A 1 94 ? 8.680 -9.331 9.515 1.00 46.06 94 LEU A N 1
ATOM 743 C CA . LEU A 1 94 ? 9.661 -8.302 9.179 1.00 46.06 94 LEU A CA 1
ATOM 744 C C . LEU A 1 94 ? 8.927 -7.160 8.459 1.00 46.06 94 LEU A C 1
ATOM 746 O O . LEU A 1 94 ? 8.541 -7.323 7.308 1.00 46.06 94 LEU A O 1
ATOM 750 N N . GLY A 1 95 ? 8.700 -6.034 9.152 1.00 45.47 95 GLY A N 1
ATOM 751 C CA . GLY A 1 95 ? 8.154 -4.804 8.546 1.00 45.47 95 GLY A CA 1
ATOM 752 C C . GLY A 1 95 ? 7.031 -4.075 9.302 1.00 45.47 95 GLY A C 1
ATOM 753 O O . GLY A 1 95 ? 6.427 -3.163 8.742 1.00 45.47 95 GLY A O 1
ATOM 754 N N . VAL A 1 96 ? 6.711 -4.433 10.552 1.00 44.03 96 VAL A N 1
ATOM 755 C CA . VAL A 1 96 ? 5.657 -3.731 11.313 1.00 44.03 96 VAL A CA 1
ATOM 756 C C . VAL A 1 96 ? 6.182 -2.369 11.789 1.00 44.03 96 VAL A C 1
ATOM 758 O O . VAL A 1 96 ? 6.990 -2.291 12.711 1.00 44.03 96 VAL A O 1
ATOM 761 N N . SER A 1 97 ? 5.746 -1.290 11.136 1.00 39.28 97 SER A N 1
ATOM 762 C CA . SER A 1 97 ? 6.028 0.086 11.554 1.00 39.28 97 SER A CA 1
ATOM 763 C C . SER A 1 97 ? 4.922 0.586 12.485 1.00 39.28 97 SER A C 1
ATOM 765 O O . SER A 1 97 ? 3.744 0.541 12.137 1.00 39.28 97 SER A O 1
ATOM 767 N N . TYR A 1 98 ? 5.305 1.070 13.668 1.00 47.25 98 TYR A N 1
ATOM 768 C CA . TYR A 1 98 ? 4.412 1.775 14.582 1.00 47.25 98 TYR A CA 1
ATOM 769 C C . TYR A 1 98 ? 4.030 3.126 13.969 1.00 47.25 98 TYR A C 1
ATOM 771 O O . TYR A 1 98 ? 4.877 4.006 13.826 1.00 47.25 98 TYR A O 1
ATOM 779 N N . ALA A 1 99 ? 2.747 3.336 13.689 1.00 39.25 99 ALA A N 1
ATOM 780 C CA . ALA A 1 99 ? 2.173 4.676 13.767 1.00 39.25 99 ALA A CA 1
ATOM 781 C C . ALA A 1 99 ? 1.354 4.807 15.045 1.00 39.25 99 ALA A C 1
ATOM 783 O O . ALA A 1 99 ? 0.178 5.116 14.992 1.00 39.25 99 ALA A O 1
ATOM 784 N N . ASP A 1 100 ? 2.009 4.566 16.176 1.00 43.31 100 ASP A N 1
ATOM 785 C CA . ASP A 1 100 ? 1.646 5.167 17.455 1.00 43.31 100 ASP A CA 1
ATOM 786 C C . ASP A 1 100 ? 2.900 5.170 18.335 1.00 43.31 100 ASP A C 1
ATOM 788 O O . ASP A 1 100 ? 3.218 4.215 19.041 1.00 43.31 100 ASP A O 1
ATOM 792 N N . GLY A 1 101 ? 3.666 6.260 18.237 1.00 36.50 101 GLY A N 1
ATOM 793 C CA . GLY A 1 101 ? 4.415 6.727 19.399 1.00 36.50 101 GLY A CA 1
ATOM 794 C C . GLY A 1 101 ? 3.404 7.248 20.428 1.00 36.50 101 GLY A C 1
ATOM 795 O O . GLY A 1 101 ? 2.341 7.728 20.033 1.00 36.50 101 GLY A O 1
ATOM 796 N N . PRO A 1 102 ? 3.684 7.144 21.734 1.00 36.34 102 PRO A N 1
ATOM 797 C CA . PRO A 1 102 ? 2.695 7.439 22.760 1.00 36.34 102 PRO A CA 1
ATOM 798 C C . PRO A 1 102 ? 2.230 8.896 22.647 1.00 36.34 102 PRO A C 1
ATOM 800 O O . PRO A 1 102 ? 3.047 9.812 22.701 1.00 36.34 102 PRO A O 1
ATOM 803 N N . LEU A 1 103 ? 0.914 9.130 22.623 1.00 42.50 103 LEU A N 1
ATOM 804 C CA . LEU A 1 103 ? 0.315 10.428 22.978 1.00 42.50 103 LEU A CA 1
ATOM 805 C C . LEU A 1 103 ? 0.486 10.760 24.481 1.00 42.50 103 LEU A C 1
ATOM 807 O O . LEU A 1 103 ? -0.284 11.528 25.048 1.00 42.50 103 LEU A O 1
ATOM 811 N N . PHE A 1 104 ? 1.501 10.202 25.145 1.00 44.72 104 PHE A N 1
ATOM 812 C CA . PHE A 1 104 ? 1.787 10.426 26.556 1.00 44.72 104 PHE A CA 1
ATOM 813 C C . PHE A 1 104 ? 3.232 10.883 26.756 1.00 44.72 104 PHE A C 1
ATOM 815 O O . PHE A 1 104 ? 4.147 10.074 26.866 1.00 44.72 104 PHE A O 1
ATOM 822 N N . LEU A 1 105 ? 3.384 12.205 26.830 1.00 35.03 105 LEU A N 1
ATOM 823 C CA . LEU A 1 105 ? 4.279 12.974 27.706 1.00 35.03 105 LEU A CA 1
ATOM 824 C C . LEU A 1 105 ? 3.606 14.363 27.777 1.00 35.03 105 LEU A C 1
ATOM 826 O O . LEU A 1 105 ? 3.562 15.068 26.778 1.00 35.03 105 LEU A O 1
ATOM 830 N N . ASN A 1 106 ? 2.933 14.786 28.847 1.00 33.66 106 ASN A N 1
ATOM 831 C CA . ASN A 1 106 ? 3.206 14.558 30.258 1.00 33.66 106 ASN A CA 1
ATOM 832 C C . ASN A 1 106 ? 1.915 14.455 31.080 1.00 33.66 106 ASN A C 1
ATOM 834 O O . ASN A 1 106 ? 1.022 15.291 30.966 1.00 33.66 106 ASN A O 1
ATOM 838 N N . ALA A 1 107 ? 1.884 13.483 31.989 1.00 43.06 107 ALA A N 1
ATOM 839 C CA . ALA A 1 107 ? 1.249 13.680 33.282 1.00 43.06 107 ALA A CA 1
ATOM 840 C C . ALA A 1 107 ? 2.202 14.514 34.151 1.00 43.06 107 ALA A C 1
ATOM 842 O O . ALA A 1 107 ? 3.387 14.183 34.183 1.00 43.06 107 ALA A O 1
ATOM 843 N N . GLN A 1 108 ? 1.701 15.549 34.834 1.00 38.38 108 GLN A N 1
ATOM 844 C CA . GLN A 1 108 ? 2.075 15.941 36.204 1.00 38.38 108 GLN A CA 1
ATOM 845 C C . GLN A 1 108 ? 1.394 17.260 36.609 1.00 38.38 108 GLN A C 1
ATOM 847 O O . GLN A 1 108 ? 1.548 18.254 35.906 1.00 38.38 108 GLN A O 1
ATOM 852 N N . GLY A 1 109 ? 0.748 17.250 37.784 1.00 37.38 109 GLY A N 1
ATOM 853 C CA . GLY A 1 109 ? 0.533 18.430 38.636 1.00 37.38 109 GLY A CA 1
ATOM 854 C C . GLY A 1 109 ? -0.794 19.140 38.479 1.00 37.38 109 GLY A C 1
ATOM 855 O O . GLY A 1 109 ? -0.818 20.129 37.722 1.00 37.38 109 GLY A O 1
#